Protein AF-A0AAV2E4D3-F1 (afdb_monomer_lite)

Foldseek 3Di:
DVVVVVVVVVVCVVVPPPDPPDDQWDAPPCCLVPPPDPPNSDRTDGPPPDPDDDDDDWDFADPPQFFLVSVCVVVVHDSCVQCVQQVHDDRRDGDPGRDIGD

Structure (mmCIF, N/CA/C/O backbone):
data_AF-A0AAV2E4D3-F1
#
_entry.id   AF-A0AAV2E4D3-F1
#
loop_
_atom_site.group_PDB
_atom_site.id
_atom_site.type_symbol
_atom_site.label_atom_id
_atom_site.label_alt_id
_atom_site.label_comp_id
_atom_site.label_asym_id
_atom_site.label_entity_id
_atom_site.label_seq_id
_atom_site.pdbx_PDB_ins_code
_atom_site.Cartn_x
_atom_site.Cartn_y
_atom_site.Cartn_z
_atom_site.occupancy
_atom_site.B_iso_or_equiv
_atom_site.auth_seq_id
_atom_site.auth_comp_id
_atom_site.auth_asym_id
_atom_site.auth_atom_id
_atom_site.pdbx_PDB_model_num
ATOM 1 N N . MET A 1 1 ? 27.813 41.519 -23.767 1.00 61.28 1 MET A N 1
ATOM 2 C CA . MET A 1 1 ? 26.360 41.300 -23.946 1.00 61.28 1 MET A CA 1
ATOM 3 C C . MET A 1 1 ? 26.095 39.890 -24.476 1.00 61.28 1 MET A C 1
ATOM 5 O O . MET A 1 1 ? 25.180 39.230 -24.001 1.00 61.28 1 MET A O 1
ATOM 9 N N . ASP A 1 2 ? 26.981 39.370 -25.328 1.00 78.31 2 ASP A N 1
ATOM 10 C CA . ASP A 1 2 ? 26.876 38.041 -25.957 1.00 78.31 2 ASP A CA 1
ATOM 11 C C . ASP A 1 2 ? 27.009 36.864 -24.984 1.00 78.31 2 ASP A C 1
ATOM 13 O O . ASP A 1 2 ? 26.264 35.896 -25.082 1.00 78.31 2 ASP A O 1
ATOM 17 N N . HIS A 1 3 ? 27.884 36.963 -23.978 1.00 79.69 3 HIS A N 1
ATOM 18 C CA . HIS A 1 3 ? 28.042 35.903 -22.975 1.00 79.69 3 HIS A CA 1
ATOM 19 C C . HIS A 1 3 ? 26.778 35.712 -22.120 1.00 79.69 3 HIS A C 1
ATOM 21 O O . HIS A 1 3 ? 26.421 34.589 -21.772 1.00 79.69 3 HIS A O 1
ATOM 27 N N . PHE A 1 4 ? 26.068 36.800 -21.799 1.00 83.38 4 PHE A N 1
ATOM 28 C CA . PHE A 1 4 ? 24.843 36.750 -20.994 1.00 83.38 4 PHE A CA 1
ATOM 29 C C . PHE A 1 4 ? 23.686 36.130 -21.785 1.00 83.38 4 PHE A C 1
ATOM 31 O O . PHE A 1 4 ? 22.970 35.275 -21.272 1.00 83.38 4 PHE A O 1
ATOM 38 N N . LEU A 1 5 ? 23.561 36.501 -23.063 1.00 84.25 5 LEU A N 1
ATOM 39 C CA . LEU A 1 5 ? 22.588 35.908 -23.978 1.00 84.25 5 LEU A CA 1
ATOM 40 C C . LEU A 1 5 ? 22.880 34.419 -24.197 1.00 84.25 5 LEU A C 1
ATOM 42 O O . LEU A 1 5 ? 21.971 33.606 -24.078 1.00 84.25 5 LEU A O 1
ATOM 46 N N . LEU A 1 6 ? 24.141 34.036 -24.423 1.00 83.62 6 LEU A N 1
ATOM 47 C CA . LEU A 1 6 ? 24.544 32.633 -24.568 1.00 83.62 6 LEU A CA 1
ATOM 48 C C . LEU A 1 6 ? 24.206 31.803 -23.318 1.00 83.62 6 LEU A C 1
ATOM 50 O O . LEU A 1 6 ? 23.654 30.710 -23.431 1.00 83.62 6 LEU A O 1
ATOM 54 N N . SER A 1 7 ? 24.481 32.348 -22.130 1.00 82.94 7 SER A N 1
ATOM 55 C CA . SER A 1 7 ? 24.141 31.718 -20.845 1.00 82.94 7 SER A CA 1
ATOM 56 C C . SER A 1 7 ? 22.631 31.497 -20.714 1.00 82.94 7 SER A C 1
ATOM 58 O O . SER A 1 7 ? 22.183 30.426 -20.307 1.00 82.94 7 SER A O 1
ATOM 60 N N . PHE A 1 8 ? 21.840 32.499 -21.103 1.00 84.88 8 PHE A N 1
ATOM 61 C CA . PHE A 1 8 ? 20.383 32.443 -21.071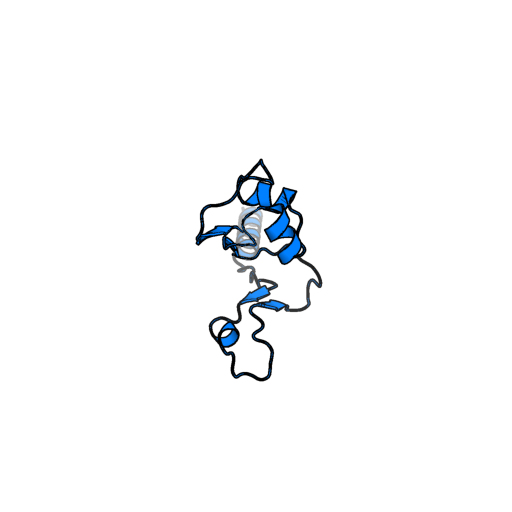 1.00 84.88 8 PHE A CA 1
ATOM 62 C C . PHE A 1 8 ? 19.823 31.387 -22.036 1.00 84.88 8 PHE A C 1
ATOM 64 O O . PHE A 1 8 ? 18.972 30.588 -21.648 1.00 84.88 8 PHE A O 1
ATOM 71 N N . TRP A 1 9 ? 20.346 31.314 -23.264 1.00 84.38 9 TRP A N 1
ATOM 72 C CA . TRP A 1 9 ? 19.949 30.300 -24.246 1.00 84.38 9 TRP A CA 1
ATOM 73 C C . TRP A 1 9 ? 20.300 28.876 -23.798 1.00 84.38 9 TRP A C 1
ATOM 75 O O . TRP A 1 9 ? 19.475 27.974 -23.944 1.00 84.38 9 TRP A O 1
ATOM 85 N N . LEU A 1 10 ? 21.477 28.674 -23.196 1.00 84.69 10 LEU A N 1
ATOM 86 C CA . LEU A 1 10 ? 21.880 27.379 -22.639 1.00 84.69 10 LEU A CA 1
ATOM 87 C C . LEU A 1 10 ? 20.958 26.942 -21.492 1.00 84.69 10 LEU A C 1
ATOM 89 O O . LEU A 1 10 ? 20.534 25.787 -21.451 1.00 84.69 10 LEU A O 1
ATOM 93 N N . GLN A 1 11 ? 20.587 27.864 -20.600 1.00 80.62 11 GLN A N 1
ATOM 94 C CA . GLN A 1 11 ? 19.661 27.582 -19.503 1.00 80.62 11 GLN A CA 1
ATOM 95 C C . GLN A 1 11 ? 18.262 27.214 -20.022 1.00 80.62 11 GLN A C 1
ATOM 97 O O . GLN A 1 11 ? 17.664 26.241 -19.561 1.00 80.62 11 GLN A O 1
ATOM 102 N N . MET A 1 12 ? 17.756 27.951 -21.017 1.00 81.25 12 MET A N 1
ATOM 103 C CA . MET A 1 12 ? 16.460 27.672 -21.643 1.00 81.25 12 MET A CA 1
ATOM 104 C C . MET A 1 12 ? 16.448 26.319 -22.359 1.00 81.25 12 MET A C 1
ATOM 106 O O . MET A 1 12 ? 15.471 25.583 -22.242 1.00 81.25 12 MET A O 1
ATOM 110 N N . PHE A 1 13 ? 17.539 25.951 -23.035 1.00 79.94 13 PHE A N 1
ATOM 111 C CA . PHE A 1 13 ? 17.672 24.650 -23.690 1.00 79.94 13 PHE A CA 1
ATOM 112 C C . PHE A 1 13 ? 17.645 23.490 -22.681 1.00 79.94 13 PHE A C 1
ATOM 114 O O . PHE A 1 13 ? 16.905 22.530 -22.881 1.00 79.94 13 PHE A O 1
ATOM 121 N N . PHE A 1 14 ? 18.365 23.600 -21.558 1.00 74.06 14 PHE A N 1
ATOM 122 C CA . PHE A 1 14 ? 18.365 22.573 -20.505 1.00 74.06 14 PHE A CA 1
ATOM 123 C C . PHE A 1 14 ? 17.026 22.455 -19.757 1.00 74.06 14 PHE A C 1
ATOM 125 O O . PHE A 1 14 ? 16.670 21.360 -19.320 1.00 74.06 14 PHE A O 1
ATOM 132 N N . CYS A 1 15 ? 16.268 23.546 -19.618 1.00 74.44 15 CYS A N 1
ATOM 133 C CA . CYS A 1 15 ? 14.932 23.526 -19.014 1.00 74.44 15 CYS A CA 1
ATOM 134 C C . CYS A 1 15 ? 13.830 23.046 -19.975 1.00 74.44 15 CYS A C 1
ATOM 136 O O . CYS A 1 15 ? 12.806 22.550 -19.509 1.00 74.44 15 CYS A O 1
ATOM 138 N N . ALA A 1 16 ? 14.026 23.178 -21.291 1.00 74.75 16 ALA A N 1
ATOM 139 C CA . ALA A 1 16 ? 13.044 22.790 -22.304 1.00 74.75 16 ALA A CA 1
ATOM 140 C C . ALA A 1 16 ? 13.051 21.290 -22.641 1.00 74.75 16 ALA A C 1
ATOM 142 O O . ALA A 1 16 ? 12.138 20.830 -23.325 1.00 74.75 16 ALA A O 1
ATOM 143 N N . VAL A 1 17 ? 14.038 20.515 -22.172 1.00 74.38 17 VAL A N 1
ATOM 144 C CA . VAL A 1 17 ? 14.036 19.058 -22.365 1.00 74.38 17 VAL A CA 1
ATOM 145 C C . VAL A 1 17 ? 12.927 18.458 -21.494 1.00 74.38 17 VAL A C 1
ATOM 147 O O . VAL A 1 17 ? 13.040 18.500 -20.263 1.00 74.38 17 VAL A O 1
ATOM 150 N N . PRO A 1 18 ? 11.855 17.887 -22.077 1.00 67.00 18 PRO A N 1
ATOM 151 C CA . PRO A 1 18 ? 10.831 17.234 -21.285 1.00 67.00 18 PRO A CA 1
ATOM 152 C C . PRO A 1 18 ? 11.486 16.062 -20.562 1.00 67.00 18 PRO A C 1
ATOM 154 O O . PRO A 1 18 ? 11.959 15.109 -21.184 1.00 67.00 18 PRO A O 1
ATOM 157 N N . LYS A 1 19 ? 11.538 16.124 -19.230 1.00 68.38 19 LYS A N 1
ATOM 158 C CA . LYS A 1 19 ? 11.885 14.940 -18.450 1.00 68.38 19 LYS A CA 1
ATOM 159 C C . LYS A 1 19 ? 10.776 13.928 -18.695 1.00 68.38 19 LYS A C 1
ATOM 161 O O . LYS A 1 19 ? 9.638 14.165 -18.295 1.00 68.38 19 LYS A O 1
ATOM 166 N N . LEU A 1 20 ? 11.092 12.821 -19.364 1.00 64.25 20 LEU A N 1
ATOM 167 C CA . LEU A 1 20 ? 10.184 11.684 -19.422 1.00 64.25 20 LEU A CA 1
ATOM 168 C C . LEU A 1 20 ? 10.014 11.178 -17.984 1.00 64.25 20 LEU A C 1
ATOM 170 O O . LEU A 1 20 ? 10.885 10.501 -17.441 1.00 64.25 20 LEU A O 1
ATOM 174 N N . VAL A 1 21 ? 8.915 11.558 -17.334 1.00 63.16 21 VAL A N 1
ATOM 175 C CA . VAL A 1 21 ? 8.530 10.989 -16.043 1.00 63.16 21 VAL A CA 1
ATOM 176 C C . VAL A 1 21 ? 7.944 9.615 -16.338 1.00 63.16 21 VAL A C 1
ATOM 178 O O . VAL A 1 21 ? 6.745 9.464 -16.558 1.00 63.16 21 VAL A O 1
ATOM 181 N N . ILE A 1 22 ? 8.808 8.606 -16.417 1.00 64.62 22 ILE A N 1
ATOM 182 C CA . ILE A 1 22 ? 8.372 7.216 -16.517 1.00 64.62 22 ILE A CA 1
ATOM 183 C C . ILE A 1 22 ? 8.054 6.758 -15.094 1.00 64.62 22 ILE A C 1
ATOM 185 O O . ILE A 1 22 ? 8.948 6.604 -14.260 1.00 64.62 22 ILE A O 1
ATOM 189 N N . CYS A 1 23 ? 6.768 6.580 -14.789 1.00 67.62 23 CYS A N 1
ATOM 190 C CA . CYS A 1 23 ? 6.355 5.951 -13.539 1.00 67.62 23 CYS A CA 1
ATOM 191 C C . CYS A 1 23 ? 6.949 4.537 -13.468 1.00 67.62 23 CYS A C 1
ATOM 193 O O . CYS A 1 23 ? 6.823 3.766 -14.415 1.00 67.62 23 CYS A O 1
ATOM 195 N N . GLN A 1 24 ? 7.562 4.187 -12.336 1.00 72.56 24 GLN A N 1
ATOM 196 C CA . GLN A 1 24 ? 8.149 2.855 -12.127 1.00 72.56 24 GLN A CA 1
ATOM 197 C C . GLN A 1 24 ? 7.085 1.746 -12.132 1.00 72.56 24 GLN A C 1
ATOM 199 O O . GLN A 1 24 ? 7.394 0.607 -12.462 1.00 72.56 24 GLN A O 1
ATOM 204 N N . GLN A 1 25 ? 5.839 2.090 -11.786 1.00 78.94 25 GLN A N 1
ATOM 205 C CA . GLN A 1 25 ? 4.693 1.188 -11.758 1.00 78.94 25 GLN A CA 1
ATOM 206 C C . GLN A 1 25 ? 3.677 1.608 -12.823 1.00 78.94 25 GLN A C 1
ATOM 208 O O . GLN A 1 25 ? 2.922 2.565 -12.635 1.00 78.94 25 GLN A O 1
ATOM 213 N N . ARG A 1 26 ? 3.661 0.908 -13.960 1.00 81.31 26 ARG A N 1
ATOM 214 C CA . ARG A 1 26 ? 2.666 1.138 -15.014 1.00 81.31 26 ARG A CA 1
ATOM 215 C C . ARG A 1 26 ? 1.389 0.382 -14.668 1.00 81.31 26 ARG A C 1
ATOM 217 O O . ARG A 1 26 ? 1.431 -0.832 -14.499 1.00 81.31 26 ARG A O 1
ATOM 224 N N . TYR A 1 27 ? 0.265 1.093 -14.594 1.00 82.88 27 TYR A N 1
ATOM 225 C CA . TYR A 1 27 ? -1.045 0.473 -14.400 1.00 82.88 27 TYR A CA 1
ATOM 226 C C . TYR A 1 27 ? -1.464 -0.304 -15.656 1.00 82.88 27 TYR A C 1
ATOM 228 O O . TYR A 1 27 ? -1.439 0.242 -16.762 1.00 82.88 27 TYR A O 1
ATOM 236 N N . SER A 1 28 ? -1.844 -1.568 -15.482 1.00 83.00 28 SER A N 1
ATOM 237 C CA . SER A 1 28 ? -2.231 -2.487 -16.562 1.00 83.00 28 SER A CA 1
ATOM 238 C C . SER A 1 28 ? -3.637 -2.212 -17.118 1.00 83.00 28 SER A C 1
ATOM 240 O O . SER A 1 28 ? -4.010 -2.757 -18.155 1.00 83.00 28 SER A O 1
ATOM 242 N N . GLY A 1 29 ? -4.426 -1.349 -16.468 1.00 83.31 29 GLY A N 1
ATOM 243 C CA . GLY A 1 29 ? -5.761 -0.984 -16.944 1.00 83.31 29 GLY A CA 1
ATOM 244 C C . GLY A 1 29 ? -6.735 -2.159 -16.890 1.00 83.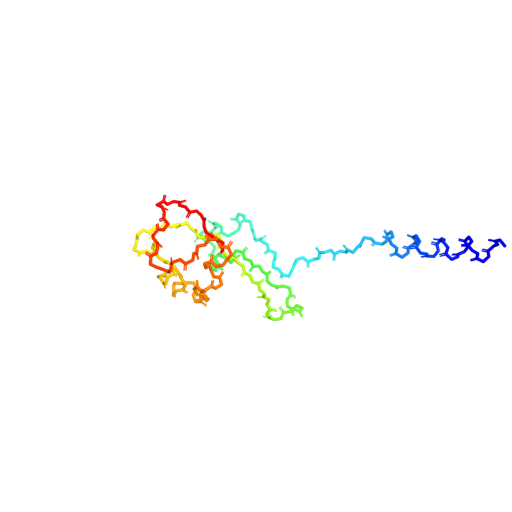31 29 GLY A C 1
ATOM 245 O O . GLY A 1 29 ? -6.723 -2.945 -15.947 1.00 83.31 29 GLY A O 1
ATOM 246 N N . ASN A 1 30 ? -7.555 -2.295 -17.933 1.00 83.75 30 ASN A N 1
ATOM 247 C CA . ASN A 1 30 ? -8.570 -3.349 -18.029 1.00 83.75 30 ASN A CA 1
ATOM 248 C C . ASN A 1 30 ? -7.983 -4.766 -18.084 1.00 83.75 30 ASN A C 1
ATOM 250 O O . ASN A 1 30 ? -8.695 -5.711 -17.772 1.00 83.75 30 ASN A O 1
ATOM 254 N N . LEU A 1 31 ? -6.695 -4.923 -18.415 1.00 81.00 31 LEU A N 1
ATOM 255 C CA . LEU A 1 31 ? -6.012 -6.219 -18.319 1.00 81.00 31 LEU A CA 1
ATOM 256 C C . LEU A 1 31 ? -5.992 -6.740 -16.874 1.00 81.00 31 LEU A C 1
ATOM 258 O O . LEU A 1 31 ? -6.005 -7.941 -16.651 1.00 81.00 31 LEU A O 1
ATOM 262 N N . ALA A 1 32 ? -6.026 -5.844 -15.883 1.00 79.25 32 ALA A N 1
ATOM 263 C CA . ALA A 1 32 ? -6.130 -6.214 -14.474 1.00 79.25 32 ALA A CA 1
ATOM 264 C C . ALA A 1 32 ? -7.526 -6.737 -14.073 1.00 79.25 32 ALA A C 1
ATOM 266 O O . ALA A 1 32 ? -7.715 -7.145 -12.931 1.00 79.25 32 ALA A O 1
ATOM 267 N N . LEU A 1 33 ? -8.510 -6.668 -14.974 1.00 82.00 33 LEU A N 1
ATOM 268 C CA . LEU A 1 33 ? -9.876 -7.151 -14.760 1.00 82.00 33 LEU A CA 1
ATOM 269 C C . LEU A 1 33 ? -10.148 -8.462 -15.512 1.00 82.00 33 LEU A C 1
ATOM 271 O O . LEU A 1 33 ? -11.241 -9.011 -15.387 1.00 82.00 33 LEU A O 1
ATOM 275 N N . ASP A 1 34 ? -9.185 -8.945 -16.300 1.00 83.00 34 ASP A N 1
ATOM 276 C CA . ASP A 1 34 ? -9.315 -10.176 -17.073 1.00 83.00 34 ASP A CA 1
ATOM 277 C C . ASP A 1 34 ? -9.040 -11.400 -16.188 1.00 83.00 34 ASP A C 1
ATOM 279 O O . ASP A 1 34 ? -7.899 -11.838 -16.014 1.00 83.00 34 ASP A O 1
ATOM 283 N N . CYS A 1 35 ? -10.115 -11.936 -15.610 1.00 79.31 35 CYS A N 1
ATOM 284 C CA . CYS A 1 35 ? -10.088 -13.125 -14.759 1.00 79.31 35 CYS A CA 1
ATOM 285 C C . CYS A 1 35 ? -9.869 -14.439 -15.530 1.00 79.31 35 CYS A C 1
ATOM 287 O O . CYS A 1 35 ? -9.616 -15.459 -14.889 1.00 79.31 35 CYS A O 1
ATOM 289 N N . ASP A 1 36 ? -9.982 -14.429 -16.862 1.00 82.94 36 ASP A N 1
ATOM 290 C CA . ASP A 1 36 ? -9.847 -15.624 -17.707 1.00 82.94 36 ASP A CA 1
ATOM 291 C C . ASP A 1 36 ? -8.419 -15.787 -18.256 1.00 82.94 36 ASP A C 1
ATOM 293 O O . ASP A 1 36 ? -8.056 -16.839 -18.797 1.00 82.94 36 ASP A O 1
ATOM 297 N N . SER A 1 37 ? -7.583 -14.756 -18.105 1.00 75.00 37 SER A N 1
ATOM 298 C CA . SER A 1 37 ? -6.170 -14.813 -18.464 1.00 75.00 37 SER A CA 1
ATOM 299 C C . SER A 1 37 ? -5.390 -15.774 -17.549 1.00 75.00 37 SER A C 1
ATOM 301 O O . SER A 1 37 ? -5.618 -15.876 -16.345 1.00 75.00 37 SER A O 1
ATOM 303 N N . LYS A 1 38 ? -4.460 -16.542 -18.140 1.00 67.94 38 LYS A N 1
ATOM 304 C CA . LYS A 1 38 ? -3.603 -17.487 -17.393 1.00 67.94 38 LYS A CA 1
ATOM 305 C C . LYS A 1 38 ? -2.576 -16.786 -16.510 1.00 67.94 38 LYS A C 1
ATOM 307 O O . LYS A 1 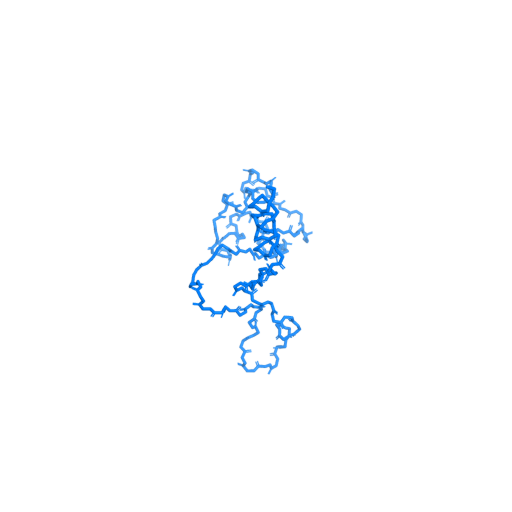38 ? -2.083 -17.384 -15.554 1.00 67.94 38 LYS A O 1
ATOM 312 N N . ASP A 1 39 ? -2.242 -15.551 -16.857 1.00 64.88 39 ASP A N 1
ATOM 313 C CA . ASP A 1 39 ? -1.415 -14.699 -16.028 1.00 64.88 39 ASP A CA 1
ATOM 314 C C . ASP A 1 39 ? -2.313 -14.107 -14.947 1.00 64.88 39 ASP A C 1
ATOM 316 O O . ASP A 1 39 ? -3.382 -13.582 -15.243 1.00 64.88 39 ASP A O 1
ATOM 320 N N . ALA A 1 40 ? -1.907 -14.205 -13.679 1.00 60.91 40 ALA A N 1
ATOM 321 C CA . ALA A 1 40 ? -2.626 -13.521 -12.610 1.00 60.91 40 ALA A CA 1
ATOM 322 C C . ALA A 1 40 ? -2.821 -12.055 -13.018 1.00 60.91 40 ALA A C 1
ATOM 324 O O . ALA A 1 40 ? -1.872 -11.436 -13.494 1.00 60.91 40 ALA A O 1
ATOM 325 N N . ALA A 1 41 ? -4.024 -11.508 -12.853 1.00 66.56 41 ALA A N 1
ATOM 326 C CA . ALA A 1 41 ? -4.326 -10.135 -13.229 1.00 66.56 41 ALA A CA 1
ATOM 327 C C . ALA A 1 41 ? -3.435 -9.161 -12.436 1.00 66.56 41 ALA A C 1
ATOM 329 O O . ALA A 1 41 ? -3.772 -8.753 -11.326 1.00 66.56 41 ALA A O 1
ATOM 330 N N . VAL A 1 42 ? -2.248 -8.836 -12.963 1.00 73.44 42 VAL A N 1
ATOM 331 C CA . VAL A 1 42 ? -1.265 -7.996 -12.275 1.00 73.44 42 VAL A CA 1
ATOM 332 C C . VAL A 1 42 ? -1.625 -6.538 -12.560 1.00 73.44 42 VAL A C 1
ATOM 334 O O . VAL A 1 42 ? -1.432 -6.069 -13.687 1.00 73.44 42 VAL A O 1
ATOM 337 N N . PRO A 1 43 ? -2.120 -5.775 -11.567 1.00 77.69 43 PRO A N 1
ATOM 338 C CA . PRO A 1 43 ? -2.591 -4.415 -11.802 1.00 77.69 43 PRO A CA 1
ATOM 339 C C . PRO A 1 43 ? -1.459 -3.439 -12.120 1.00 77.69 43 PRO A C 1
ATOM 341 O O . PRO A 1 43 ? -1.707 -2.426 -12.768 1.00 77.69 43 PRO A O 1
ATOM 344 N N . TYR A 1 44 ? -0.226 -3.738 -11.705 1.00 81.81 44 TYR A N 1
ATOM 345 C CA . TYR A 1 44 ? 0.931 -2.873 -11.914 1.00 81.81 44 TYR A CA 1
ATOM 346 C C . TYR A 1 44 ? 2.150 -3.670 -12.374 1.00 81.81 44 TYR A C 1
ATOM 348 O O . TYR A 1 44 ? 2.551 -4.622 -11.710 1.00 81.81 44 TYR A O 1
ATOM 356 N N . SER A 1 45 ? 2.785 -3.245 -13.465 1.00 81.75 45 SER A N 1
ATOM 357 C CA . SER A 1 45 ? 4.092 -3.769 -13.885 1.00 81.75 45 SER A CA 1
ATOM 358 C C . SER A 1 45 ? 5.226 -2.856 -13.416 1.00 81.75 45 SER A C 1
ATOM 360 O O . SER A 1 45 ? 5.115 -1.630 -13.489 1.00 81.75 45 SER A O 1
ATOM 362 N N . CYS A 1 46 ? 6.311 -3.458 -12.917 1.00 83.12 46 CYS A N 1
ATOM 363 C CA . CYS A 1 46 ? 7.534 -2.757 -12.527 1.00 83.12 46 CYS A CA 1
ATOM 364 C C . CYS A 1 46 ? 8.527 -2.752 -13.697 1.00 83.12 46 CYS A C 1
ATOM 366 O O . CYS A 1 46 ? 8.763 -3.799 -14.296 1.00 83.12 46 CYS A O 1
ATOM 368 N N . ASN A 1 47 ? 9.132 -1.603 -14.010 1.00 82.25 47 ASN A N 1
ATOM 369 C CA . ASN A 1 47 ? 10.153 -1.501 -15.066 1.00 82.25 47 ASN A CA 1
ATOM 370 C C . ASN A 1 47 ? 11.547 -2.017 -14.639 1.00 82.25 47 ASN A C 1
ATOM 372 O O . ASN A 1 47 ? 12.448 -2.081 -15.469 1.00 82.25 47 ASN A O 1
ATOM 376 N N . GLY A 1 48 ? 11.733 -2.366 -13.361 1.00 81.88 48 GLY A N 1
ATOM 377 C CA . GLY A 1 48 ? 12.961 -2.963 -12.834 1.00 81.88 48 GLY A CA 1
ATOM 378 C C . GLY A 1 48 ? 14.103 -1.987 -12.527 1.00 81.88 48 GLY A C 1
ATOM 379 O O . GLY A 1 48 ? 15.119 -2.425 -11.995 1.00 81.88 48 GLY A O 1
ATOM 380 N N . GLU A 1 49 ? 13.962 -0.683 -12.794 1.00 83.25 49 GLU A N 1
ATOM 381 C CA . GLU A 1 49 ? 15.027 0.290 -12.488 1.00 83.25 49 GLU A CA 1
ATOM 382 C C . GLU A 1 49 ? 15.214 0.493 -10.982 1.00 83.25 49 GLU A C 1
ATOM 384 O O . GLU A 1 49 ? 16.338 0.635 -10.497 1.00 83.25 49 GLU A O 1
ATOM 389 N N . LYS A 1 50 ? 14.108 0.511 -10.228 1.00 82.50 50 LYS A N 1
ATOM 390 C CA . LYS A 1 50 ? 14.115 0.500 -8.766 1.00 82.50 50 LYS A CA 1
ATOM 391 C C . LYS A 1 50 ? 13.384 -0.741 -8.263 1.00 82.50 50 LYS A C 1
ATOM 393 O O . LYS A 1 50 ? 12.165 -0.819 -8.407 1.00 82.50 50 LYS A O 1
ATOM 398 N N . PRO A 1 51 ? 14.087 -1.691 -7.621 1.00 80.50 51 PRO A N 1
ATOM 399 C CA . PRO A 1 51 ? 13.464 -2.925 -7.143 1.00 80.50 51 PRO A CA 1
ATOM 400 C C . PRO A 1 51 ? 12.477 -2.681 -5.991 1.00 80.50 51 PRO A C 1
ATOM 402 O O . PRO A 1 51 ? 11.631 -3.527 -5.720 1.00 80.50 51 PRO A O 1
ATOM 405 N N . SER A 1 52 ? 12.558 -1.528 -5.320 1.00 83.12 52 SER A N 1
ATOM 406 C CA . SER A 1 52 ? 11.619 -1.112 -4.281 1.00 83.12 52 SER A CA 1
ATOM 407 C C . SER A 1 52 ? 11.265 0.371 -4.402 1.00 83.12 52 SER A C 1
ATOM 409 O O . SER A 1 52 ? 12.090 1.221 -4.750 1.00 83.12 52 SER A O 1
ATOM 411 N N . CYS A 1 53 ? 10.006 0.694 -4.117 1.00 83.75 53 CYS A N 1
ATOM 412 C CA . CYS A 1 53 ? 9.500 2.060 -4.060 1.00 83.75 53 CYS A CA 1
ATOM 413 C C . CYS A 1 53 ? 8.351 2.155 -3.049 1.00 83.75 53 CYS A C 1
ATOM 415 O O . CYS A 1 53 ? 7.742 1.147 -2.690 1.00 83.75 53 CYS A O 1
ATOM 417 N N . LYS A 1 54 ? 8.060 3.371 -2.571 1.00 83.81 54 LYS A N 1
ATOM 418 C CA . LYS A 1 54 ? 6.820 3.615 -1.827 1.00 83.81 54 LYS A CA 1
ATOM 419 C C . LYS A 1 54 ? 5.652 3.529 -2.807 1.00 83.81 54 LYS A C 1
ATOM 421 O O . LYS A 1 54 ? 5.658 4.232 -3.814 1.00 83.81 54 LYS A O 1
ATOM 426 N N . ALA A 1 55 ? 4.673 2.700 -2.478 1.00 83.44 55 ALA A N 1
ATOM 427 C CA . ALA A 1 55 ? 3.436 2.527 -3.226 1.00 83.44 55 ALA A CA 1
ATOM 428 C C . ALA A 1 55 ? 2.241 2.671 -2.276 1.00 83.44 55 ALA A C 1
ATOM 430 O O . ALA A 1 55 ? 2.404 2.633 -1.056 1.00 83.44 55 ALA A O 1
ATOM 431 N N . PHE A 1 56 ? 1.054 2.848 -2.844 1.00 85.81 56 PHE A N 1
ATOM 432 C CA . PHE A 1 56 ? -0.205 2.921 -2.111 1.00 85.81 56 PHE A CA 1
ATOM 433 C C . PHE A 1 56 ? -1.259 2.085 -2.839 1.00 85.81 56 PHE A C 1
ATOM 435 O O . PHE A 1 56 ? -1.127 1.814 -4.036 1.00 85.81 56 PHE A O 1
ATOM 442 N N . LEU A 1 57 ? -2.298 1.669 -2.120 1.00 85.75 57 LEU A N 1
ATOM 443 C CA . LEU A 1 57 ? -3.414 0.905 -2.670 1.00 85.75 57 LEU A CA 1
ATOM 444 C C . LEU A 1 57 ? -4.702 1.625 -2.304 1.00 85.75 57 LEU A C 1
ATOM 446 O O . LEU A 1 57 ? -4.907 1.978 -1.151 1.00 85.75 57 LEU A O 1
ATOM 450 N N . MET A 1 58 ? -5.599 1.800 -3.271 1.00 88.81 58 MET A N 1
ATOM 451 C CA . MET A 1 58 ? -6.939 2.292 -2.966 1.00 88.81 58 MET A CA 1
ATOM 452 C C . MET A 1 58 ? -7.760 1.147 -2.379 1.00 88.81 58 MET A C 1
ATOM 454 O O . MET A 1 58 ? -8.243 0.278 -3.105 1.00 88.81 58 MET A O 1
ATOM 458 N N . TYR A 1 59 ? -7.912 1.138 -1.062 1.00 91.19 59 TYR A N 1
ATOM 459 C CA . TYR A 1 59 ? -8.685 0.136 -0.348 1.00 91.19 59 TYR A CA 1
ATOM 460 C C . TYR A 1 59 ? -10.070 0.673 0.003 1.00 91.19 59 TYR A C 1
ATOM 462 O O . TYR A 1 59 ? -10.209 1.750 0.579 1.00 91.19 59 TYR A O 1
ATOM 470 N N . ARG A 1 60 ? -11.116 -0.090 -0.311 1.00 92.94 60 ARG A N 1
ATOM 471 C CA . ARG A 1 60 ? -12.491 0.250 0.058 1.00 92.94 60 ARG A CA 1
ATOM 472 C C . ARG A 1 60 ? -12.877 -0.498 1.336 1.00 92.94 60 ARG A C 1
ATOM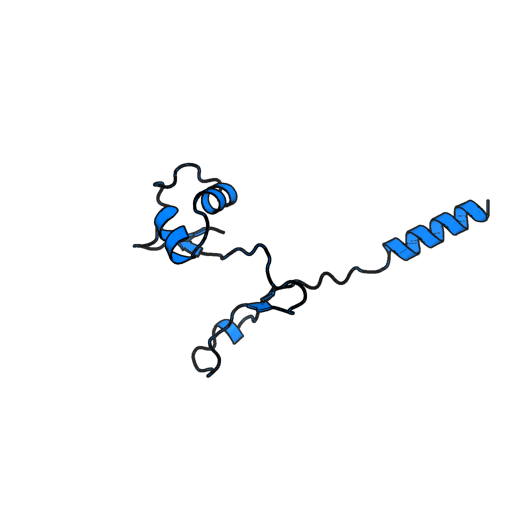 474 O O . ARG A 1 60 ? -12.930 -1.723 1.335 1.00 92.94 60 ARG A O 1
ATOM 481 N N . SER A 1 61 ? -13.169 0.243 2.407 1.00 91.62 61 SER A N 1
ATOM 482 C CA . SER A 1 61 ? -13.526 -0.310 3.720 1.00 91.62 61 SER A CA 1
ATOM 483 C C . SER A 1 61 ? -14.714 -1.269 3.633 1.00 91.62 61 SER A C 1
ATOM 485 O O . SER A 1 61 ? -15.800 -0.891 3.181 1.00 91.62 61 SER A O 1
ATOM 487 N N . GLN A 1 62 ? -14.509 -2.502 4.099 1.00 93.94 62 GLN A N 1
ATOM 488 C CA . GLN A 1 62 ? -15.522 -3.553 4.144 1.00 93.94 62 GLN A CA 1
ATOM 489 C C . GLN A 1 62 ? -15.326 -4.448 5.369 1.00 93.94 62 GLN A C 1
ATOM 491 O O . GLN A 1 62 ? -14.201 -4.753 5.758 1.00 93.94 62 GLN A O 1
ATOM 496 N N . THR A 1 63 ? -16.416 -4.905 5.980 1.00 91.81 63 THR A N 1
ATOM 497 C CA . THR A 1 63 ? -16.374 -5.894 7.069 1.00 91.81 63 THR A CA 1
ATOM 498 C C . THR A 1 63 ? -15.800 -7.222 6.549 1.00 91.81 63 THR A C 1
ATOM 500 O O . THR A 1 63 ? -16.210 -7.656 5.475 1.00 91.81 63 THR A O 1
ATOM 503 N N . PRO A 1 64 ? -14.885 -7.903 7.270 1.00 91.69 64 PRO A N 1
ATOM 504 C CA . PRO A 1 64 ? -14.383 -7.613 8.620 1.00 91.69 64 PRO A CA 1
ATOM 505 C C . PRO A 1 64 ? -13.156 -6.684 8.679 1.00 91.69 64 PRO A C 1
ATOM 507 O O . PRO A 1 64 ? -12.652 -6.427 9.770 1.00 91.69 64 PRO A O 1
ATOM 510 N N . TYR A 1 65 ? -12.659 -6.194 7.548 1.00 92.81 65 TYR A N 1
ATOM 511 C CA . TYR A 1 65 ? -11.438 -5.395 7.403 1.00 92.81 65 TYR A CA 1
ATOM 512 C C . TYR A 1 65 ? -11.753 -3.894 7.349 1.00 92.81 65 TYR A C 1
ATOM 514 O O . TYR A 1 65 ? -11.563 -3.215 6.338 1.00 92.81 65 TYR A O 1
ATOM 522 N N . ASN A 1 66 ? -12.274 -3.383 8.458 1.00 91.56 66 ASN A N 1
ATOM 523 C CA . ASN A 1 66 ? -12.774 -2.017 8.599 1.00 91.56 66 ASN A CA 1
ATOM 524 C C . ASN A 1 66 ? -12.102 -1.268 9.761 1.00 91.56 66 ASN A C 1
ATOM 526 O O . ASN A 1 66 ? -12.677 -0.342 10.307 1.00 91.56 66 ASN A O 1
ATOM 530 N N . THR A 1 67 ? -10.898 -1.653 10.173 1.00 91.31 67 THR A N 1
ATOM 531 C CA . THR A 1 67 ? -10.084 -0.882 11.129 1.00 91.31 67 THR A CA 1
ATOM 532 C C . THR A 1 67 ? -8.677 -0.745 10.577 1.00 91.31 67 THR A C 1
ATOM 534 O O . THR A 1 67 ? -8.242 -1.613 9.817 1.00 91.31 67 THR A O 1
ATOM 537 N N . LEU A 1 68 ? -7.941 0.302 10.965 1.00 90.75 68 LEU A N 1
ATOM 538 C CA . LEU A 1 68 ? -6.589 0.520 10.440 1.00 90.75 68 LEU A CA 1
ATOM 539 C C . LEU A 1 68 ? -5.685 -0.694 10.674 1.00 90.75 68 LEU A C 1
ATOM 541 O O . LEU A 1 68 ? -5.011 -1.114 9.744 1.00 90.75 68 LEU A O 1
ATOM 545 N N . SER A 1 69 ? -5.739 -1.318 11.856 1.00 91.31 69 SER A N 1
ATOM 546 C CA . SER A 1 69 ? -4.946 -2.522 12.148 1.00 91.31 69 SER A CA 1
ATOM 547 C C . SER A 1 69 ? -5.340 -3.738 11.305 1.00 91.31 69 SER A C 1
ATOM 549 O O . SER A 1 69 ? -4.484 -4.539 10.941 1.00 91.31 69 SER A O 1
ATOM 551 N N . ARG A 1 70 ? -6.632 -3.919 10.996 1.00 93.06 70 ARG A N 1
ATOM 552 C CA . ARG A 1 70 ? -7.075 -5.046 10.158 1.00 93.06 70 ARG A CA 1
ATOM 553 C C . ARG A 1 70 ? -6.719 -4.829 8.695 1.00 93.06 70 ARG A C 1
ATOM 555 O O . ARG A 1 70 ? -6.345 -5.786 8.027 1.00 93.06 70 ARG A O 1
ATOM 562 N N . ILE A 1 71 ? -6.829 -3.590 8.224 1.00 93.00 71 ILE A N 1
ATOM 563 C CA . ILE A 1 71 ? -6.461 -3.204 6.862 1.00 93.00 71 ILE A CA 1
ATOM 564 C C . ILE A 1 71 ? -4.951 -3.332 6.693 1.00 93.00 71 ILE A C 1
ATOM 566 O O . ILE A 1 71 ? -4.516 -4.031 5.790 1.00 93.00 71 ILE A O 1
ATOM 570 N N . SER A 1 72 ? -4.161 -2.769 7.608 1.00 92.00 72 SER A N 1
ATOM 571 C CA . SER A 1 72 ? -2.700 -2.830 7.550 1.00 92.00 72 SER A CA 1
ATOM 572 C C . SER A 1 72 ? -2.178 -4.268 7.589 1.00 92.00 72 SER A C 1
ATOM 574 O O . SER A 1 72 ? -1.255 -4.611 6.859 1.00 92.00 72 SER A O 1
ATOM 576 N N . ASN A 1 73 ? -2.802 -5.138 8.391 1.00 93.44 73 ASN A N 1
ATOM 577 C CA . ASN A 1 73 ? -2.464 -6.558 8.419 1.00 93.44 73 ASN A CA 1
ATOM 578 C C . ASN A 1 73 ? -2.823 -7.269 7.102 1.00 93.44 73 ASN A C 1
ATOM 580 O O . ASN A 1 73 ? -2.068 -8.124 6.652 1.00 93.44 73 ASN A O 1
ATOM 584 N N . LEU A 1 74 ? -3.950 -6.911 6.472 1.00 93.56 74 LEU A N 1
ATOM 585 C CA . LEU A 1 74 ? -4.366 -7.456 5.175 1.00 93.56 74 LEU A CA 1
ATOM 586 C C . LEU A 1 74 ? -3.428 -7.022 4.039 1.00 93.56 74 LEU A C 1
ATOM 588 O O . LEU A 1 74 ? -3.127 -7.820 3.158 1.00 93.56 74 LEU A O 1
ATOM 592 N N . THR A 1 75 ? -2.972 -5.770 4.056 1.00 91.25 75 THR A N 1
ATOM 593 C CA . THR A 1 75 ? -2.111 -5.183 3.017 1.00 91.25 75 THR A CA 1
ATOM 594 C C . THR A 1 75 ? -0.620 -5.296 3.327 1.00 91.25 75 THR A C 1
ATOM 596 O O . THR A 1 75 ? 0.193 -4.748 2.585 1.00 91.25 75 THR A O 1
ATOM 599 N N . CYS A 1 76 ? -0.254 -5.969 4.424 1.00 92.06 76 CYS A N 1
ATOM 600 C CA . CYS A 1 76 ? 1.115 -6.048 4.943 1.00 92.06 76 CYS A CA 1
ATOM 601 C C . CYS A 1 76 ? 1.803 -4.670 5.035 1.00 92.06 76 CYS A C 1
ATOM 603 O O . CYS A 1 76 ? 2.988 -4.532 4.732 1.00 92.06 76 CYS A O 1
ATOM 605 N N . SER A 1 77 ? 1.049 -3.641 5.425 1.00 91.69 77 SER A N 1
ATOM 606 C CA . SER A 1 77 ? 1.514 -2.258 5.517 1.00 91.69 77 SER A CA 1
ATOM 607 C C . SER A 1 77 ? 1.605 -1.780 6.966 1.00 91.69 77 SER A C 1
ATOM 609 O O . SER A 1 77 ? 1.116 -2.420 7.896 1.00 91.69 77 SER A O 1
ATOM 611 N N . ASP A 1 78 ? 2.224 -0.619 7.163 1.00 91.88 78 ASP A N 1
ATOM 612 C CA . ASP A 1 78 ? 2.305 0.031 8.468 1.00 91.88 78 ASP A CA 1
ATOM 613 C C . ASP A 1 78 ? 0.987 0.764 8.795 1.00 91.88 78 ASP A C 1
ATOM 615 O O . ASP A 1 78 ? 0.490 1.566 8.000 1.00 91.88 78 ASP A O 1
ATOM 619 N N . SER A 1 79 ? 0.396 0.486 9.963 1.00 90.44 79 SER A N 1
ATOM 620 C CA . SER A 1 79 ? -0.882 1.089 10.373 1.00 90.44 79 SER A CA 1
ATOM 621 C C . SER A 1 79 ? -0.783 2.573 10.733 1.00 90.44 79 SER A C 1
ATOM 623 O O . SER A 1 79 ? -1.775 3.291 10.607 1.00 90.44 79 SER A O 1
ATOM 625 N N . ILE A 1 80 ? 0.379 3.027 11.214 1.00 90.88 80 ILE A N 1
ATOM 626 C CA . ILE A 1 80 ? 0.625 4.426 11.586 1.00 90.88 80 ILE A CA 1
ATOM 627 C C . ILE A 1 80 ? 0.723 5.261 10.314 1.00 90.88 80 ILE A C 1
ATOM 629 O O . ILE A 1 80 ? 0.054 6.286 10.206 1.00 90.88 80 ILE A O 1
ATOM 633 N N . GLU A 1 81 ? 1.489 4.802 9.324 1.00 91.50 81 GLU A N 1
ATOM 634 C CA . GLU A 1 81 ? 1.577 5.462 8.021 1.00 91.50 81 GLU A CA 1
ATOM 635 C C . GLU A 1 81 ? 0.229 5.463 7.295 1.00 91.50 81 GLU A C 1
ATOM 637 O O . GLU A 1 81 ? -0.167 6.501 6.765 1.00 91.50 81 GLU A O 1
ATOM 642 N N . LEU A 1 82 ? -0.520 4.354 7.342 1.00 91.38 82 LEU A N 1
ATOM 643 C CA . LEU A 1 82 ? -1.877 4.283 6.795 1.00 91.38 82 LEU A CA 1
ATOM 644 C C . LEU A 1 82 ? -2.803 5.322 7.451 1.00 91.38 82 LEU A C 1
ATOM 646 O O . LEU A 1 82 ? -3.526 6.042 6.762 1.00 91.38 82 LEU A O 1
ATOM 650 N N . GLY A 1 83 ? -2.762 5.446 8.781 1.00 91.25 83 GLY A N 1
ATOM 651 C CA . GLY A 1 83 ? -3.507 6.476 9.503 1.00 91.25 83 GLY A CA 1
ATOM 652 C C . GLY A 1 83 ? -3.071 7.890 9.118 1.00 91.25 83 GLY A C 1
ATOM 653 O O . GLY A 1 83 ? -3.909 8.739 8.813 1.00 91.25 83 GLY A O 1
ATOM 654 N N . ARG A 1 84 ? -1.758 8.134 9.040 1.00 91.88 84 ARG A N 1
ATOM 655 C CA . ARG A 1 84 ? -1.170 9.432 8.679 1.00 91.88 84 ARG A CA 1
ATOM 656 C C . ARG A 1 84 ? -1.599 9.893 7.284 1.00 91.88 84 ARG A C 1
ATOM 658 O O . ARG A 1 84 ? -1.978 11.051 7.129 1.00 91.88 84 ARG A O 1
ATOM 665 N N . VAL A 1 85 ? -1.560 9.007 6.286 1.00 92.25 85 VAL A N 1
ATOM 666 C CA . VAL A 1 85 ? -1.948 9.319 4.896 1.00 92.25 85 VAL A CA 1
ATOM 667 C C . VAL A 1 85 ? -3.450 9.593 4.773 1.00 92.25 85 VAL A C 1
ATOM 669 O O . VAL A 1 85 ? -3.850 10.442 3.981 1.00 92.25 85 VAL A O 1
ATOM 672 N N . ASN A 1 86 ? -4.277 8.947 5.599 1.00 90.50 86 ASN A N 1
ATOM 673 C CA . ASN A 1 86 ? -5.734 9.101 5.577 1.00 90.50 86 ASN A CA 1
ATOM 674 C C . ASN A 1 86 ? -6.279 10.102 6.614 1.00 90.50 86 ASN A C 1
ATOM 676 O O . ASN A 1 86 ? -7.493 10.199 6.792 1.00 90.50 86 ASN A O 1
ATOM 680 N N . ASN A 1 87 ? -5.407 10.850 7.301 1.00 91.62 87 ASN A N 1
ATOM 681 C CA . ASN A 1 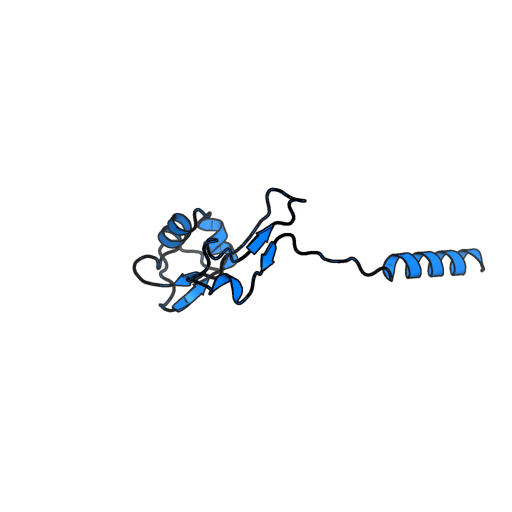87 ? -5.763 11.778 8.381 1.00 91.62 87 ASN A CA 1
ATOM 682 C C . ASN A 1 87 ? -6.614 11.126 9.499 1.00 91.62 87 ASN A C 1
ATOM 684 O O . ASN A 1 87 ? -7.592 11.692 9.993 1.00 91.62 87 ASN A O 1
ATOM 688 N N . VAL A 1 88 ? -6.246 9.903 9.886 1.00 88.69 88 VAL A N 1
ATOM 689 C CA . VAL A 1 88 ? -6.863 9.125 10.964 1.00 88.69 88 VAL A CA 1
ATOM 690 C C . VAL A 1 88 ? -5.832 8.872 12.059 1.00 88.69 88 VAL A C 1
ATOM 692 O O . VAL A 1 88 ? -4.837 8.188 11.849 1.00 88.69 88 VAL A O 1
ATOM 695 N N . SER A 1 89 ? -6.093 9.407 13.249 1.00 84.06 89 SER A N 1
ATOM 696 C CA . SER A 1 89 ? -5.176 9.315 14.395 1.00 84.06 89 SER A CA 1
ATOM 697 C C . SER A 1 89 ? -5.445 8.110 15.301 1.00 84.06 89 SER A C 1
ATOM 699 O O . SER A 1 89 ? -4.542 7.655 15.994 1.00 84.06 89 SER A O 1
ATOM 701 N N . ASP A 1 90 ? -6.682 7.601 15.318 1.00 82.69 90 ASP A N 1
ATOM 702 C CA . ASP A 1 90 ? -7.086 6.469 16.156 1.00 82.69 90 ASP A CA 1
ATOM 703 C C . ASP A 1 90 ? -7.110 5.163 15.335 1.00 82.69 90 ASP A C 1
ATOM 705 O O . ASP A 1 90 ? -7.963 5.017 14.455 1.00 82.69 90 ASP A O 1
ATOM 709 N N . PRO A 1 91 ? -6.229 4.184 15.619 1.00 74.31 91 PRO A N 1
ATOM 710 C CA . PRO A 1 91 ? -6.172 2.909 14.902 1.00 74.31 91 PRO A CA 1
ATOM 711 C C . PRO A 1 91 ? -7.415 2.027 15.087 1.00 74.31 91 PRO A C 1
ATOM 713 O O . PRO A 1 91 ? -7.669 1.141 14.263 1.00 74.31 91 PRO A O 1
ATOM 716 N N . LYS A 1 92 ? -8.205 2.261 16.144 1.00 79.56 92 LYS A N 1
ATOM 717 C CA . LYS A 1 92 ? -9.475 1.563 16.390 1.00 79.56 92 LYS A CA 1
ATOM 718 C C . LYS A 1 92 ? -10.648 2.215 15.667 1.00 79.56 92 LYS A C 1
ATOM 720 O O . LYS A 1 92 ? -11.711 1.597 15.569 1.00 79.56 92 LYS A O 1
ATOM 725 N N . ARG A 1 93 ? -10.474 3.432 15.139 1.00 82.00 93 ARG A N 1
ATOM 726 C CA . ARG A 1 93 ? -11.515 4.107 14.369 1.00 82.00 93 ARG A CA 1
ATOM 727 C C . ARG A 1 93 ? -11.885 3.248 13.170 1.00 82.00 93 ARG A C 1
ATOM 729 O O . ARG A 1 93 ? -11.036 2.834 12.384 1.00 82.00 93 ARG A O 1
ATOM 736 N N . THR A 1 94 ? -13.181 3.005 13.048 1.00 82.75 94 THR A N 1
ATOM 737 C CA . THR A 1 94 ? -13.757 2.249 11.942 1.00 82.75 94 THR A CA 1
ATOM 738 C C . THR A 1 94 ? -14.135 3.230 10.831 1.00 82.75 94 THR A C 1
ATOM 740 O O . THR A 1 94 ? -15.005 4.077 11.061 1.00 82.75 94 THR A O 1
ATOM 743 N N . PRO A 1 95 ? -13.497 3.181 9.648 1.00 84.69 95 PRO A N 1
ATOM 744 C CA . PRO A 1 95 ? -13.926 3.956 8.493 1.00 84.69 95 PRO A CA 1
ATOM 745 C C . PRO A 1 95 ? -15.328 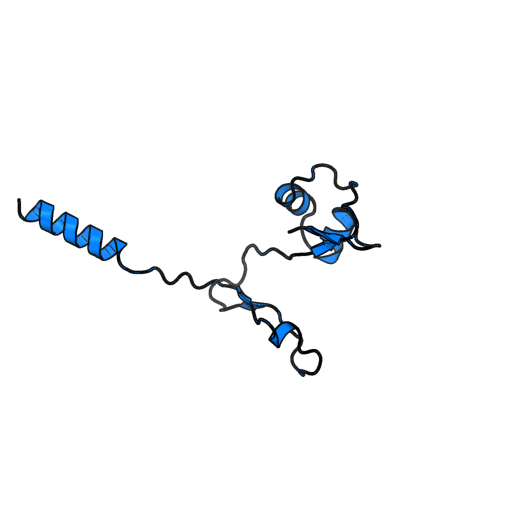3.487 8.071 1.00 84.69 95 PRO A C 1
ATOM 747 O O . PRO A 1 95 ? -15.551 2.270 8.011 1.00 84.69 95 PRO A O 1
ATOM 750 N N . PRO A 1 96 ? -16.269 4.403 7.770 1.00 86.31 96 PRO A N 1
ATOM 751 C CA . PRO A 1 96 ? -17.541 4.074 7.143 1.00 86.31 96 PRO A CA 1
ATOM 752 C C . PRO A 1 96 ? -17.421 3.029 6.033 1.00 86.31 96 PRO A C 1
ATOM 754 O O . PRO A 1 96 ? -16.448 2.999 5.275 1.00 86.31 96 PRO A O 1
ATOM 757 N N . MET A 1 97 ? -18.437 2.177 5.919 1.00 88.19 97 MET A N 1
ATOM 758 C CA . MET A 1 97 ? -18.492 1.168 4.867 1.00 88.19 97 MET A CA 1
ATOM 759 C C . MET A 1 97 ? -18.431 1.837 3.491 1.00 88.19 97 MET A C 1
ATOM 761 O O . MET A 1 97 ? -19.140 2.806 3.227 1.00 88.19 97 MET A O 1
ATOM 765 N N . GLY A 1 98 ? -17.554 1.339 2.624 1.00 86.31 98 GLY A N 1
ATOM 766 C CA . GLY A 1 98 ? -17.329 1.926 1.308 1.00 86.31 98 GLY A CA 1
ATOM 767 C C . GLY A 1 98 ? -16.378 3.128 1.281 1.00 86.31 98 GLY A C 1
ATOM 768 O O . GLY A 1 98 ? -16.054 3.584 0.185 1.00 86.31 98 GLY A O 1
ATOM 769 N N . GLN A 1 99 ? -15.891 3.626 2.427 1.00 89.06 99 GLN A N 1
ATOM 770 C CA . GLN A 1 99 ? -14.874 4.681 2.440 1.00 89.06 99 GLN A CA 1
ATOM 771 C C . GLN A 1 99 ? -13.584 4.176 1.783 1.00 89.06 99 GLN A C 1
ATOM 773 O O . GLN A 1 99 ? -13.103 3.089 2.105 1.00 89.06 99 GLN A O 1
ATOM 778 N N . VAL A 1 100 ? -13.033 4.978 0.869 1.00 90.06 100 VAL A N 1
ATOM 779 C CA . VAL A 1 100 ? -11.748 4.706 0.216 1.00 90.06 100 VAL A CA 1
ATOM 780 C C . VAL A 1 100 ? -10.610 5.233 1.085 1.00 90.06 100 VAL A C 1
ATOM 782 O O . VAL A 1 100 ? -10.676 6.361 1.575 1.00 90.06 100 VAL A O 1
ATOM 785 N N . LEU A 1 101 ? -9.594 4.399 1.270 1.00 88.81 101 LEU A N 1
ATOM 786 C CA . LEU A 1 101 ? -8.356 4.671 1.991 1.00 88.81 101 LEU A CA 1
ATOM 787 C C . LEU A 1 101 ? -7.178 4.458 1.037 1.00 88.81 101 LEU A C 1
ATOM 789 O O . LEU A 1 101 ? -7.268 3.603 0.153 1.00 88.81 101 LEU A O 1
ATOM 793 N N . PHE A 1 102 ? -6.111 5.232 1.217 1.00 85.06 102 PHE A N 1
ATOM 794 C CA . PHE A 1 102 ? -4.880 5.172 0.419 1.00 85.06 102 PHE A CA 1
ATOM 795 C C . PHE A 1 102 ? -3.709 4.613 1.223 1.00 85.06 102 PHE A C 1
ATOM 797 O O . PHE A 1 102 ? -3.606 4.991 2.413 1.00 85.06 102 PHE A O 1
#

InterPro domains:
  IPR052611 Plant receptor-like kinase with LysM domain-containing protein [PTHR45927] (12-92)
  IPR056561 NFP/LYK4/5, first LysM domain [PF23446] (52-101)

pLDDT: mean 83.04, std 8.25, range [60.91, 93.94]

Organism: NCBI:txid586398

Radius of gyration: 21.75 Å; chains: 1; bounding box: 46×59×42 Å

Sequence (102 aa):
MDHFLLSFWLQMFFCAVPKLVICQQRYSGNLALDCDSKDAAVPYSCNGEKPSCKAFLMYRSQTPYNTLSRISNLTCSDSIELGRVNNVSDPKRTPPMGQVLF

Secondary structure (DSSP, 8-state):
-HHHHHHHHHHHHHHHS------SEEE-GGGGG-TTSSS---SEEE-SSSS-------EEPBTTB-SHHHHHHHTT--HHHHHHHTT---TT----TT-EE-